Protein AF-A0A935S2H8-F1 (afdb_monomer)

Sequence (81 aa):
MKKSVLFLFAICITSTSCLKTRSCTCKDPSGKIVYNEVNKTRSKQEGVHFEDKCLKRESTYYTIGTGSVATTQTTVPCEIS

Radius of gyration: 23.2 Å; Cα contacts (8 Å, |Δi|>4): 114; chains: 1; bounding box: 25×45×78 Å

Secondary structure (DSSP, 8-state):
-----SSSSSSSSS-----EEEEEEEE-TTS-EEEEEEEEES-HHHHHHHHHHHHT-EEEEEEE-SSS--EEEEEEE-EE-

Foldseek 3Di:
DDDPPDDPVVPPPPPPLVFDKKKKFWADPVRHTPDIDIDTDSDPVVVVVVVVVQQPDWDWDFDFDDPDTDGDTDITGIDMD

Mean predicted aligned error: 12.46 Å

Nearest PDB structures (foldseek):
  4rww-assembly1_B  TM=4.087E-01  e=7.284E+00  Listeria monocytogenes EGD-e
  4u65-assembly1_B  TM=3.096E-01  e=6.082E+00  Legionella pneumophila subsp. pneumophila str. Philadelphia 1
  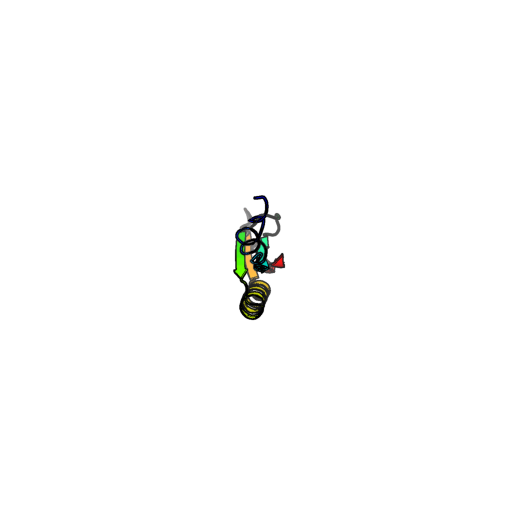7kdp-assembly1_A  TM=2.224E-01  e=3.139E+00  Human herpesvirus 5 strain Towne

Structure (mmCIF, N/CA/C/O backbone):
data_AF-A0A935S2H8-F1
#
_entry.id   AF-A0A935S2H8-F1
#
loop_
_atom_site.group_PDB
_atom_site.id
_atom_site.type_symbol
_atom_site.label_atom_id
_atom_site.label_alt_id
_atom_site.label_comp_id
_atom_site.label_asym_id
_atom_site.label_entity_id
_atom_site.label_seq_id
_atom_site.pdbx_PDB_ins_code
_atom_site.Cartn_x
_atom_site.Cartn_y
_atom_site.Cartn_z
_atom_site.occupancy
_atom_site.B_iso_or_equiv
_atom_site.auth_seq_id
_atom_site.auth_comp_id
_atom_site.auth_asym_id
_atom_site.auth_atom_id
_atom_site.pdbx_PDB_model_num
ATOM 1 N N . MET A 1 1 ? 17.861 37.884 -43.794 1.00 45.84 1 MET A N 1
ATOM 2 C CA . MET A 1 1 ? 17.555 36.493 -44.189 1.00 45.84 1 MET A CA 1
ATOM 3 C C . MET A 1 1 ? 16.928 35.789 -42.991 1.00 45.84 1 MET A C 1
ATOM 5 O O . MET A 1 1 ? 17.609 35.502 -42.020 1.00 45.84 1 MET A O 1
ATOM 9 N N . LYS A 1 2 ? 15.597 35.661 -43.008 1.00 51.94 2 LYS A N 1
ATOM 10 C CA . LYS A 1 2 ? 14.767 35.025 -41.974 1.00 51.94 2 LYS A CA 1
ATOM 11 C C . LYS A 1 2 ? 14.559 33.568 -42.392 1.00 51.94 2 LYS A C 1
ATOM 13 O O . LYS A 1 2 ? 13.849 33.366 -43.369 1.00 51.94 2 LYS A O 1
ATOM 18 N N . LYS A 1 3 ? 15.217 32.611 -41.728 1.00 49.03 3 LYS A N 1
ATOM 19 C CA . LYS A 1 3 ? 14.969 31.148 -41.761 1.00 49.03 3 LYS A CA 1
ATOM 20 C C . LYS A 1 3 ? 16.102 30.447 -40.995 1.00 49.03 3 LYS A C 1
ATOM 22 O O . LYS A 1 3 ? 16.996 29.864 -41.581 1.00 49.03 3 LYS A O 1
ATOM 27 N N . SER A 1 4 ? 16.107 30.566 -39.675 1.00 48.56 4 SER A N 1
ATOM 28 C CA . SER A 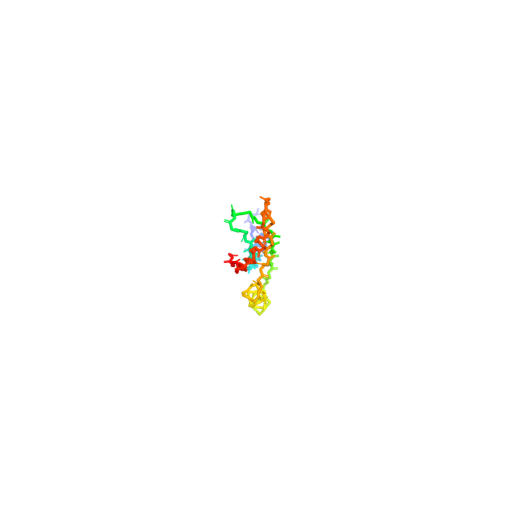1 4 ? 16.790 29.586 -38.811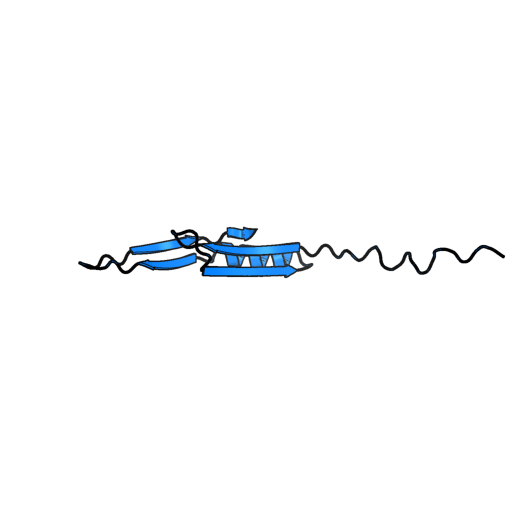 1.00 48.56 4 SER A CA 1
ATOM 29 C C . SER A 1 4 ? 16.029 29.524 -37.497 1.00 48.56 4 SER A C 1
ATOM 31 O O . SER A 1 4 ? 16.501 29.810 -36.405 1.00 48.56 4 SER A O 1
ATOM 33 N N . VAL A 1 5 ? 14.739 29.298 -37.687 1.00 51.75 5 VAL A N 1
ATOM 34 C CA . VAL A 1 5 ? 13.738 29.124 -36.660 1.00 51.75 5 VAL A CA 1
ATOM 35 C C . VAL A 1 5 ? 13.608 27.612 -36.498 1.00 51.75 5 VAL A C 1
ATOM 37 O O . VAL A 1 5 ? 13.538 26.880 -37.484 1.00 51.75 5 VAL A O 1
ATOM 40 N N . LEU A 1 6 ? 13.533 27.178 -35.244 1.00 49.25 6 LEU A N 1
ATOM 41 C CA . LEU A 1 6 ? 12.765 26.009 -34.809 1.00 49.25 6 LEU A CA 1
ATOM 42 C C . LEU A 1 6 ? 13.372 24.597 -34.763 1.00 49.25 6 LEU A C 1
ATOM 44 O O . LEU A 1 6 ? 12.664 23.728 -34.270 1.00 49.25 6 LEU A O 1
ATOM 48 N N . PHE A 1 7 ? 14.617 24.310 -35.155 1.00 45.25 7 PHE A N 1
ATOM 49 C CA . PHE A 1 7 ? 15.090 22.905 -35.067 1.00 45.25 7 PHE A CA 1
ATOM 50 C C . PHE A 1 7 ? 15.744 22.498 -33.739 1.00 45.25 7 PHE A C 1
ATOM 52 O O . PHE A 1 7 ? 15.731 21.322 -33.393 1.00 45.25 7 PHE A O 1
ATOM 59 N N . LEU A 1 8 ? 16.258 23.446 -32.949 1.00 47.09 8 LEU A N 1
ATOM 60 C CA . LEU A 1 8 ? 16.930 23.127 -31.678 1.00 47.09 8 LEU A CA 1
ATOM 61 C C . LEU A 1 8 ? 15.997 23.133 -30.457 1.00 47.09 8 LEU A C 1
ATOM 63 O O . LEU A 1 8 ? 16.350 22.583 -29.421 1.00 47.09 8 LEU A O 1
ATOM 67 N N . PHE A 1 9 ? 14.788 23.688 -30.578 1.00 46.16 9 PHE A N 1
ATOM 68 C CA . PHE A 1 9 ? 13.797 23.694 -29.492 1.00 46.16 9 PHE A CA 1
ATOM 69 C C . PHE A 1 9 ? 12.799 22.527 -29.552 1.00 46.16 9 PHE A C 1
ATOM 71 O O . PHE A 1 9 ? 12.021 22.343 -28.621 1.00 46.16 9 PHE A O 1
ATOM 78 N N . ALA A 1 10 ? 12.839 21.705 -30.606 1.00 45.94 10 ALA A N 1
ATOM 79 C CA . ALA A 1 10 ? 11.944 20.558 -30.767 1.00 45.94 10 ALA A CA 1
ATOM 80 C C . ALA A 1 10 ? 12.455 19.262 -30.101 1.00 45.94 10 ALA A C 1
ATOM 82 O O . ALA A 1 10 ? 11.736 18.268 -30.080 1.00 45.94 10 ALA A O 1
ATOM 83 N N . ILE A 1 11 ? 13.678 19.246 -29.555 1.00 49.12 11 ILE A N 1
ATOM 84 C CA . ILE A 1 11 ? 14.319 18.004 -29.077 1.00 49.12 11 ILE A CA 1
ATOM 85 C C . ILE A 1 11 ? 14.061 17.727 -27.583 1.00 49.12 11 ILE A C 1
ATOM 87 O O . ILE A 1 11 ? 14.230 16.598 -27.134 1.00 49.12 11 ILE A O 1
ATOM 91 N N . CYS A 1 12 ? 13.569 18.694 -26.804 1.00 43.56 12 CYS A N 1
ATOM 92 C CA . CYS A 1 12 ? 13.445 18.517 -25.348 1.00 43.56 12 CYS A CA 1
ATOM 93 C C . CYS A 1 12 ? 12.009 18.419 -24.809 1.00 43.56 12 CYS A C 1
ATOM 95 O O . CYS A 1 12 ? 11.832 18.461 -23.596 1.00 43.56 12 CYS A O 1
ATOM 97 N N . ILE A 1 13 ? 10.986 18.276 -25.663 1.00 52.97 13 ILE A N 1
ATOM 98 C CA . ILE A 1 13 ? 9.575 18.222 -25.212 1.00 52.97 13 ILE A CA 1
ATOM 99 C C . ILE A 1 13 ? 8.952 16.812 -25.320 1.00 52.97 13 ILE A C 1
ATOM 101 O O . ILE A 1 13 ? 7.762 16.643 -25.080 1.00 52.97 13 ILE A O 1
ATOM 105 N N . THR A 1 14 ? 9.721 15.766 -25.641 1.00 48.88 14 THR A N 1
ATOM 106 C CA . THR A 1 14 ? 9.188 14.385 -25.751 1.00 48.88 14 THR A CA 1
ATOM 107 C C . THR A 1 14 ? 9.636 13.434 -24.645 1.00 48.88 14 THR A C 1
ATOM 109 O O . THR A 1 14 ? 9.225 12.277 -24.623 1.00 48.88 14 THR A O 1
ATOM 112 N N . SER A 1 15 ? 10.416 13.899 -23.673 1.00 47.47 15 SER A N 1
ATOM 113 C CA . SER A 1 15 ? 10.843 13.087 -22.532 1.00 47.47 15 SER A CA 1
ATOM 114 C C . SER A 1 15 ? 10.071 13.415 -21.254 1.00 47.47 15 SER A C 1
ATOM 116 O O . SER A 1 15 ? 10.611 13.289 -20.153 1.00 47.47 15 SER A O 1
ATOM 118 N N . THR A 1 16 ? 8.762 13.686 -21.352 1.00 54.41 16 THR A N 1
ATOM 119 C CA . THR A 1 16 ? 7.820 13.293 -20.287 1.00 54.41 16 THR A CA 1
ATOM 120 C C . THR A 1 16 ? 7.778 11.770 -20.244 1.00 54.41 16 THR A C 1
ATOM 122 O O . THR A 1 16 ? 6.825 11.098 -20.625 1.00 54.41 16 THR A O 1
ATOM 125 N N . SER A 1 17 ? 8.892 11.210 -19.786 1.00 56.59 17 SER A N 1
ATOM 126 C CA . SER A 1 17 ? 8.999 9.835 -19.359 1.00 56.59 17 SER A CA 1
ATOM 127 C C . SER A 1 17 ? 7.851 9.652 -18.383 1.00 56.59 17 SER A C 1
ATOM 129 O O . SER A 1 17 ? 7.856 10.303 -17.339 1.00 56.59 17 SER A O 1
ATOM 131 N N . CYS A 1 18 ? 6.832 8.882 -18.762 1.00 60.62 18 CYS A N 1
ATOM 132 C CA . CYS A 1 18 ? 5.651 8.653 -17.942 1.00 60.62 18 CYS A CA 1
ATOM 133 C C . CYS A 1 18 ? 6.087 7.873 -16.694 1.00 60.62 18 CYS A C 1
ATOM 135 O O . CYS A 1 18 ? 5.995 6.650 -16.649 1.00 60.62 18 CYS A O 1
ATOM 137 N N . LEU A 1 19 ? 6.662 8.574 -15.713 1.00 68.56 19 LEU A N 1
ATOM 138 C CA . LEU A 1 19 ? 7.018 8.022 -14.419 1.00 68.56 19 LEU A CA 1
ATOM 139 C C . LEU A 1 19 ? 5.708 7.645 -13.749 1.00 68.56 19 LEU A C 1
ATOM 141 O O . LEU A 1 19 ? 4.902 8.514 -13.406 1.00 68.56 19 LEU A O 1
ATOM 145 N N . LYS A 1 20 ? 5.497 6.346 -13.563 1.00 79.19 20 LYS A N 1
ATOM 146 C CA . LYS A 1 20 ? 4.363 5.874 -12.792 1.00 79.19 20 LYS A CA 1
ATOM 147 C C . LYS A 1 20 ? 4.756 5.979 -11.326 1.00 79.19 20 LYS A C 1
ATOM 149 O O . LYS A 1 20 ? 5.715 5.349 -10.883 1.00 79.19 20 LYS A O 1
ATOM 154 N N . THR A 1 21 ? 4.054 6.849 -10.611 1.00 86.19 21 THR A N 1
ATOM 155 C CA . THR A 1 21 ? 4.207 6.991 -9.164 1.00 86.19 21 THR A CA 1
ATOM 156 C C . THR A 1 21 ? 3.153 6.121 -8.507 1.00 86.19 21 THR A C 1
ATOM 158 O O . THR A 1 21 ? 1.983 6.199 -8.875 1.00 86.19 21 THR A O 1
ATOM 161 N N . ARG A 1 22 ? 3.587 5.277 -7.578 1.00 89.00 22 ARG A N 1
ATOM 162 C CA . ARG A 1 22 ? 2.735 4.485 -6.696 1.00 89.00 22 ARG A CA 1
ATOM 163 C C . ARG A 1 22 ? 3.149 4.753 -5.263 1.00 89.00 22 ARG A C 1
ATOM 165 O O . ARG A 1 22 ? 4.328 4.962 -4.985 1.00 89.00 22 ARG A O 1
ATOM 172 N N . SER A 1 23 ? 2.190 4.729 -4.365 1.00 91.62 23 SER A N 1
ATOM 173 C CA . SER A 1 23 ? 2.383 4.898 -2.932 1.00 91.62 23 SER A CA 1
ATOM 174 C C . SER A 1 23 ? 1.742 3.736 -2.194 1.00 91.62 23 SER A C 1
ATOM 176 O O . SER A 1 23 ? 0.719 3.227 -2.632 1.00 91.62 23 SER A O 1
ATOM 178 N N . CYS A 1 24 ? 2.363 3.300 -1.106 1.00 93.06 24 CYS A N 1
ATOM 179 C CA . CYS A 1 24 ? 1.866 2.274 -0.206 1.00 93.06 24 CYS A CA 1
ATOM 180 C C . CYS A 1 24 ? 1.715 2.909 1.170 1.00 93.06 24 CYS A C 1
ATOM 182 O O . CYS A 1 24 ? 2.712 3.341 1.749 1.00 93.06 24 CYS A O 1
ATOM 184 N N . THR A 1 25 ? 0.493 3.001 1.686 1.00 93.12 25 THR A 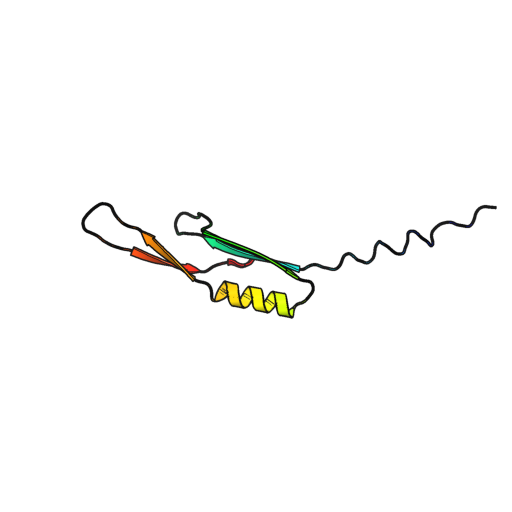N 1
ATOM 185 C CA . THR A 1 25 ? 0.202 3.649 2.968 1.00 93.12 25 THR A CA 1
ATOM 186 C C . THR A 1 25 ? -0.526 2.688 3.892 1.00 93.12 25 THR A C 1
ATOM 188 O O . THR A 1 25 ? -1.572 2.163 3.535 1.00 93.12 25 THR A O 1
ATOM 191 N N . CYS A 1 26 ? -0.012 2.496 5.104 1.00 90.00 26 CYS A N 1
ATOM 192 C CA . CYS A 1 26 ? -0.717 1.766 6.156 1.00 90.00 26 CYS A CA 1
ATOM 193 C C . CYS A 1 26 ? -1.122 2.766 7.241 1.00 90.00 26 CYS A C 1
ATOM 195 O O . CYS A 1 26 ? -0.286 3.540 7.732 1.00 90.00 26 CYS A O 1
ATOM 197 N N . LYS A 1 27 ? -2.406 2.757 7.595 1.00 88.75 27 LYS A N 1
ATOM 198 C CA . LYS A 1 27 ? -2.974 3.604 8.644 1.00 88.75 27 LYS A CA 1
ATOM 199 C C . LYS A 1 27 ? -3.430 2.740 9.799 1.00 88.75 27 LYS A C 1
ATOM 201 O O . LYS A 1 27 ? -3.979 1.668 9.581 1.00 88.75 27 LYS A O 1
ATOM 206 N N . ASP A 1 28 ? -3.219 3.237 11.005 1.00 84.44 28 ASP A N 1
ATOM 207 C CA . ASP A 1 28 ? -3.737 2.599 12.203 1.00 84.44 28 ASP A CA 1
ATOM 208 C C . ASP A 1 28 ? -5.263 2.762 12.310 1.00 84.44 28 ASP A C 1
ATOM 210 O O . ASP A 1 28 ? -5.860 3.526 11.543 1.00 84.44 28 ASP A O 1
ATOM 214 N N . PRO A 1 29 ? -5.919 2.090 13.272 1.00 81.38 29 PRO A N 1
ATOM 215 C CA . PRO A 1 29 ? -7.357 2.248 13.485 1.00 81.38 29 PRO A CA 1
ATOM 216 C C . PRO A 1 29 ? -7.800 3.684 13.816 1.00 81.38 29 PRO A C 1
ATOM 218 O O . PRO A 1 29 ? -8.973 4.008 13.660 1.00 81.38 29 PRO A O 1
ATOM 221 N N . SER A 1 30 ? -6.885 4.555 14.259 1.00 84.88 30 SER A N 1
ATOM 222 C CA . SER A 1 30 ? -7.145 5.984 14.486 1.00 84.88 30 SER A CA 1
ATOM 223 C C . SER A 1 30 ? -6.972 6.843 13.222 1.00 84.88 30 SER A C 1
ATOM 225 O O . SER A 1 30 ? -7.201 8.051 13.251 1.00 84.88 30 SER A O 1
ATOM 227 N N . GLY A 1 31 ? -6.581 6.233 12.098 1.00 84.38 31 GLY A N 1
ATOM 228 C CA . GLY A 1 31 ? -6.311 6.898 10.825 1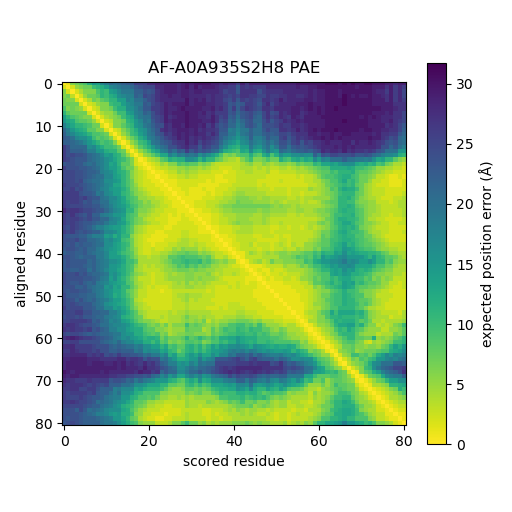.00 84.38 31 GLY A CA 1
ATOM 229 C C . GLY A 1 31 ? -4.895 7.472 10.699 1.00 84.38 31 GLY A C 1
ATOM 230 O O . GLY A 1 31 ? -4.577 8.083 9.674 1.00 84.38 31 GLY A O 1
ATOM 231 N N . LYS A 1 32 ? -4.021 7.278 11.691 1.00 85.75 32 LYS A N 1
ATOM 232 C CA . LYS A 1 32 ? -2.640 7.769 11.659 1.00 85.75 32 LYS A CA 1
ATOM 233 C C . LYS A 1 32 ? -1.792 6.896 10.742 1.00 85.75 32 LYS A C 1
ATOM 235 O O . LYS A 1 32 ? -1.750 5.677 10.877 1.00 85.75 32 LYS A O 1
ATOM 240 N N . ILE A 1 33 ? -1.054 7.536 9.840 1.00 88.19 33 ILE A N 1
ATOM 241 C CA . ILE A 1 33 ? -0.083 6.862 8.975 1.00 88.19 33 ILE A CA 1
ATOM 242 C C . ILE A 1 33 ? 1.058 6.315 9.837 1.00 88.19 33 ILE A C 1
ATOM 244 O O . ILE A 1 33 ? 1.755 7.081 10.505 1.00 88.19 33 ILE A O 1
ATOM 248 N N . VAL A 1 34 ? 1.279 5.004 9.789 1.00 87.06 34 VAL A N 1
ATOM 249 C CA . VAL A 1 34 ? 2.460 4.372 10.410 1.00 87.06 34 VAL A CA 1
ATOM 250 C C . VAL A 1 34 ? 3.494 3.928 9.400 1.00 87.06 34 VAL A C 1
ATOM 252 O O . VAL A 1 34 ? 4.644 3.678 9.749 1.00 87.06 34 VAL A O 1
ATOM 255 N N . TYR A 1 35 ? 3.072 3.798 8.150 1.00 87.19 35 TYR A N 1
ATOM 256 C CA . TYR A 1 35 ? 3.926 3.386 7.066 1.00 87.19 35 TYR A CA 1
ATOM 257 C C . TYR A 1 35 ? 3.512 4.120 5.809 1.00 87.19 35 TYR A C 1
ATOM 259 O O . TYR A 1 35 ? 2.329 4.164 5.473 1.00 87.19 35 TYR A O 1
ATOM 267 N N . ASN A 1 36 ? 4.500 4.683 5.129 1.00 90.81 36 ASN A N 1
ATOM 268 C CA . ASN A 1 36 ? 4.330 5.305 3.835 1.00 90.81 36 ASN A CA 1
ATOM 269 C C . ASN A 1 36 ? 5.587 5.057 3.006 1.00 90.81 36 ASN A C 1
ATOM 271 O O . ASN A 1 36 ? 6.685 5.432 3.416 1.00 90.81 36 ASN A O 1
ATOM 275 N N . GLU A 1 37 ? 5.420 4.443 1.844 1.00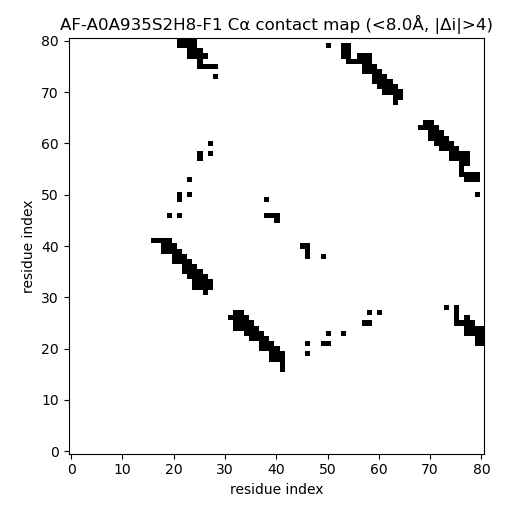 91.00 37 GLU A N 1
ATOM 276 C CA . GLU A 1 37 ? 6.485 4.225 0.872 1.00 91.00 37 GLU A CA 1
ATOM 277 C C . GLU A 1 37 ? 6.013 4.712 -0.493 1.00 91.00 37 GLU A C 1
ATOM 279 O O . GLU A 1 37 ? 4.866 4.490 -0.872 1.00 91.00 37 GLU A O 1
ATOM 284 N N . VAL A 1 38 ? 6.890 5.375 -1.244 1.00 90.69 38 VAL A N 1
ATOM 285 C CA . VAL A 1 38 ? 6.576 5.880 -2.583 1.00 90.69 38 VAL A CA 1
ATOM 286 C C . VAL A 1 38 ? 7.577 5.299 -3.565 1.00 90.69 38 VAL A C 1
ATOM 288 O O . VAL A 1 38 ? 8.778 5.525 -3.435 1.00 90.69 38 VAL A O 1
ATOM 291 N N . ASN A 1 39 ? 7.077 4.601 -4.580 1.00 88.25 39 ASN A N 1
ATOM 292 C CA . ASN A 1 39 ? 7.878 4.100 -5.683 1.00 88.25 39 ASN A CA 1
ATOM 293 C C . ASN A 1 39 ? 7.597 4.905 -6.955 1.00 88.25 39 ASN A C 1
ATOM 295 O O . ASN A 1 39 ? 6.451 5.086 -7.375 1.00 88.25 39 ASN A O 1
ATOM 299 N N . LYS A 1 40 ? 8.672 5.382 -7.579 1.00 88.12 40 LYS A N 1
ATOM 300 C CA . LYS A 1 40 ? 8.650 6.094 -8.853 1.00 88.12 40 LYS A CA 1
ATOM 301 C C . LYS A 1 40 ? 9.463 5.294 -9.851 1.00 88.12 40 LYS A C 1
ATOM 303 O O . LYS A 1 40 ? 10.688 5.342 -9.832 1.00 88.12 40 LYS A O 1
ATOM 308 N N . THR A 1 41 ? 8.779 4.594 -10.747 1.00 81.19 41 THR A N 1
ATOM 309 C CA . THR A 1 41 ? 9.438 3.753 -11.747 1.00 81.19 41 THR A CA 1
ATOM 310 C C . THR A 1 41 ? 8.895 4.011 -13.149 1.00 81.19 41 THR A C 1
ATOM 312 O O . THR A 1 41 ? 7.768 4.471 -13.351 1.00 81.19 41 THR A O 1
ATOM 315 N N . ARG A 1 42 ? 9.742 3.735 -14.142 1.00 79.69 42 ARG A N 1
ATOM 316 C CA . ARG A 1 42 ? 9.375 3.670 -15.563 1.00 79.69 42 ARG A CA 1
ATOM 317 C C . ARG A 1 42 ? 9.025 2.242 -15.993 1.00 79.69 42 ARG A C 1
ATOM 319 O O . ARG A 1 42 ? 8.469 2.052 -17.070 1.00 79.69 42 ARG A O 1
ATOM 326 N N . SER A 1 43 ? 9.346 1.246 -15.165 1.00 81.75 43 SER A N 1
ATOM 327 C CA . SER A 1 43 ? 9.097 -0.166 -15.423 1.00 81.75 43 SER A CA 1
ATOM 328 C C . SER A 1 43 ? 7.766 -0.597 -14.817 1.00 81.75 43 SER A C 1
ATOM 330 O O . SER A 1 43 ? 7.552 -0.530 -13.607 1.00 81.75 43 SER A O 1
ATOM 332 N N . LYS A 1 44 ? 6.870 -1.118 -15.663 1.00 79.94 44 LYS A N 1
ATOM 333 C CA . LYS A 1 44 ? 5.614 -1.729 -15.206 1.00 79.94 44 LYS A CA 1
ATOM 334 C C . LYS A 1 44 ? 5.880 -2.873 -14.221 1.00 79.94 44 LYS A C 1
ATOM 336 O O . LYS A 1 44 ? 5.124 -3.030 -13.271 1.00 79.94 44 LYS A O 1
ATOM 341 N N . GLN A 1 45 ? 6.948 -3.641 -14.433 1.00 82.94 45 GLN A N 1
ATOM 342 C CA . GLN A 1 45 ? 7.281 -4.795 -13.600 1.00 82.94 45 GLN A CA 1
ATOM 343 C C . GLN A 1 45 ? 7.728 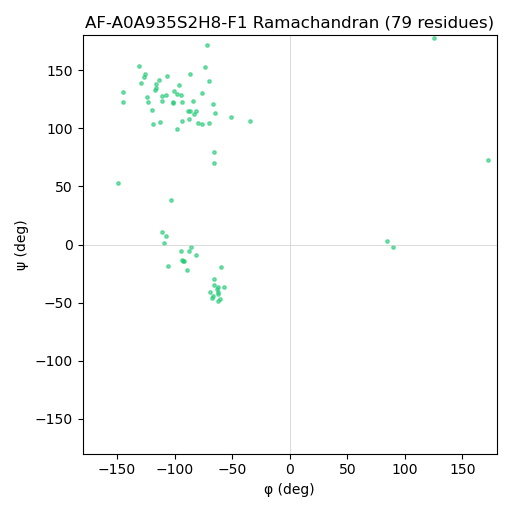-4.380 -12.194 1.00 82.94 45 GLN A C 1
ATOM 345 O O . GLN A 1 45 ? 7.290 -4.979 -11.218 1.00 82.94 45 GLN A O 1
ATOM 350 N N . GLU A 1 46 ? 8.526 -3.315 -12.076 1.00 78.62 46 GLU A N 1
ATOM 351 C CA . GLU A 1 46 ? 8.891 -2.763 -10.765 1.00 78.62 46 GLU A CA 1
ATOM 352 C C . GLU A 1 46 ? 7.679 -2.172 -10.036 1.00 78.62 46 GLU A C 1
ATOM 354 O O . GLU A 1 46 ? 7.576 -2.290 -8.816 1.00 78.62 46 GLU A O 1
ATOM 359 N N . GLY A 1 47 ? 6.738 -1.579 -10.780 1.00 82.00 47 GLY A N 1
ATOM 360 C CA . GLY A 1 47 ? 5.472 -1.093 -10.233 1.00 82.00 47 GLY A CA 1
ATOM 361 C C . GLY A 1 47 ? 4.629 -2.227 -9.649 1.00 82.00 47 GLY A C 1
ATOM 362 O O . GLY A 1 47 ? 4.215 -2.136 -8.500 1.00 82.00 47 GLY A O 1
ATOM 363 N N . VAL A 1 48 ? 4.457 -3.323 -10.396 1.00 85.44 48 VAL A N 1
ATOM 364 C CA . VAL A 1 48 ? 3.714 -4.511 -9.934 1.00 85.44 48 VAL A CA 1
ATOM 365 C C . VAL A 1 48 ? 4.384 -5.149 -8.717 1.00 85.44 48 VAL A C 1
ATOM 367 O O . VAL A 1 48 ? 3.700 -5.536 -7.777 1.00 85.44 48 VAL A O 1
ATOM 370 N N . HIS A 1 49 ? 5.719 -5.227 -8.698 1.00 86.88 49 HIS A N 1
ATOM 371 C CA . HIS A 1 49 ? 6.453 -5.771 -7.549 1.00 86.88 49 HIS A CA 1
ATOM 372 C C . HIS A 1 49 ? 6.248 -4.940 -6.281 1.00 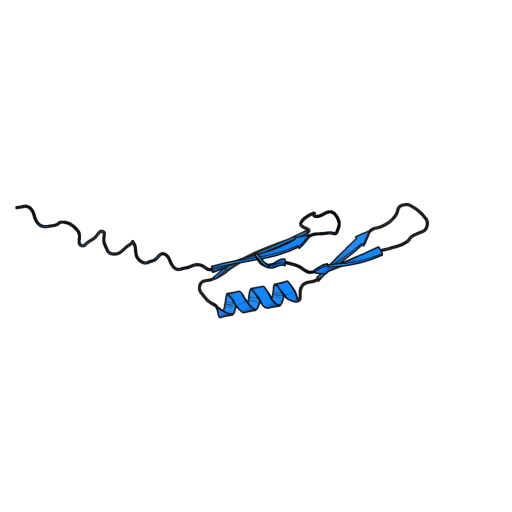86.88 49 HIS A C 1
ATOM 374 O O . HIS A 1 49 ? 6.124 -5.478 -5.183 1.00 86.88 49 HIS A O 1
ATOM 380 N N . PHE A 1 50 ? 6.197 -3.619 -6.431 1.00 88.94 50 PHE A N 1
ATOM 381 C CA . PHE A 1 50 ? 5.883 -2.712 -5.335 1.00 88.94 50 PHE A CA 1
ATOM 382 C C . PHE A 1 50 ? 4.437 -2.870 -4.847 1.00 88.94 50 PHE A C 1
ATOM 384 O O . PHE A 1 50 ? 4.206 -2.950 -3.642 1.00 88.94 50 PHE A O 1
ATOM 391 N N . GLU A 1 51 ? 3.477 -2.967 -5.769 1.00 87.00 51 GLU A N 1
ATOM 392 C CA . GLU A 1 51 ? 2.062 -3.190 -5.453 1.00 87.00 51 GLU A CA 1
ATOM 393 C C . GLU A 1 51 ? 1.864 -4.525 -4.702 1.00 87.00 51 GLU A C 1
ATOM 395 O O . GLU A 1 51 ? 1.248 -4.552 -3.638 1.00 87.00 51 GLU A O 1
ATOM 400 N N . ASP A 1 52 ? 2.465 -5.620 -5.175 1.00 90.44 52 ASP A N 1
ATOM 401 C CA . ASP A 1 52 ? 2.379 -6.939 -4.527 1.00 90.44 52 ASP A CA 1
ATOM 402 C C . ASP A 1 52 ? 2.983 -6.939 -3.112 1.00 90.44 52 ASP A C 1
ATOM 404 O O . ASP A 1 52 ? 2.386 -7.461 -2.167 1.00 90.44 52 ASP A O 1
ATOM 408 N N . LYS A 1 53 ? 4.137 -6.284 -2.929 1.00 88.75 53 LYS A N 1
ATOM 409 C CA . LYS A 1 53 ? 4.737 -6.101 -1.600 1.00 88.75 53 LYS A CA 1
ATOM 410 C C . LYS A 1 53 ? 3.857 -5.282 -0.663 1.00 88.75 53 LYS A C 1
ATOM 412 O O . LYS A 1 53 ? 3.844 -5.566 0.532 1.00 88.75 53 LYS A O 1
ATOM 417 N N . CYS A 1 54 ? 3.164 -4.269 -1.179 1.00 90.25 54 CYS A N 1
ATOM 418 C CA . CYS A 1 54 ? 2.263 -3.449 -0.380 1.00 90.25 54 CYS A CA 1
ATOM 419 C C . CYS A 1 54 ? 1.042 -4.247 0.087 1.00 90.25 54 CYS A C 1
ATOM 421 O O . CYS A 1 54 ? 0.719 -4.221 1.268 1.00 90.25 54 CYS A O 1
ATOM 423 N N . LEU A 1 55 ? 0.410 -5.011 -0.809 1.00 85.38 55 LEU A N 1
ATOM 424 C CA . LEU A 1 55 ? -0.783 -5.808 -0.490 1.00 85.38 55 LEU A CA 1
ATOM 425 C C . LEU A 1 55 ? -0.499 -6.944 0.497 1.00 85.38 55 LEU A C 1
ATOM 427 O O . LEU A 1 55 ? -1.370 -7.320 1.271 1.00 85.38 55 LEU A O 1
ATOM 431 N N . LYS A 1 56 ? 0.723 -7.483 0.479 1.00 86.88 56 LYS A N 1
ATOM 432 C CA . LYS A 1 56 ? 1.186 -8.484 1.452 1.00 86.88 56 LYS A CA 1
ATOM 433 C C . LYS A 1 56 ? 1.642 -7.869 2.772 1.00 86.88 56 LYS A C 1
ATOM 435 O O . LYS A 1 56 ? 1.955 -8.607 3.704 1.00 86.88 56 LYS A O 1
ATOM 440 N N . ARG A 1 57 ? 1.759 -6.541 2.847 1.00 83.88 57 ARG A N 1
ATOM 441 C CA . ARG A 1 57 ? 2.173 -5.861 4.066 1.00 83.88 57 ARG A CA 1
ATOM 442 C C . ARG A 1 57 ? 0.958 -5.677 4.957 1.00 83.88 57 ARG A C 1
ATOM 444 O O . ARG A 1 57 ? -0.022 -5.030 4.602 1.00 83.88 57 ARG A O 1
ATOM 451 N N . GLU A 1 58 ? 1.097 -6.198 6.158 1.00 76.12 58 GLU A N 1
ATOM 452 C CA . GLU A 1 58 ? 0.167 -5.987 7.246 1.00 76.12 58 GLU A CA 1
ATOM 453 C C . GLU A 1 58 ? 0.899 -5.245 8.360 1.00 76.12 58 GLU A C 1
ATOM 455 O O . GLU A 1 58 ? 2.043 -5.568 8.697 1.00 76.12 58 GLU A O 1
ATOM 460 N N . SER A 1 59 ? 0.265 -4.222 8.926 1.00 71.69 59 SER A N 1
ATOM 461 C CA . SER A 1 59 ? 0.800 -3.548 10.105 1.00 71.69 59 SER A CA 1
ATOM 462 C C . SER A 1 59 ? 0.049 -4.042 11.336 1.00 71.69 59 SER A C 1
ATOM 464 O O . SER A 1 59 ? -1.179 -3.998 11.386 1.00 71.69 59 SER A O 1
ATOM 466 N N . THR A 1 60 ? 0.796 -4.583 12.302 1.00 70.88 60 THR A N 1
ATOM 467 C CA . THR A 1 60 ? 0.251 -5.107 13.558 1.00 70.88 60 THR A CA 1
ATOM 468 C C . THR A 1 60 ? 0.385 -4.065 14.657 1.00 70.88 60 THR A C 1
ATOM 470 O O . THR A 1 60 ? 1.473 -3.540 14.899 1.00 70.88 60 THR A O 1
ATOM 473 N N . TYR A 1 61 ? -0.718 -3.817 15.353 1.00 68.25 61 TYR A N 1
ATOM 474 C CA . TYR A 1 61 ? -0.811 -2.850 16.437 1.00 68.25 61 TYR A CA 1
ATOM 475 C C . TYR A 1 61 ? -1.118 -3.545 17.744 1.00 68.25 61 TYR A C 1
ATOM 477 O O . TYR A 1 61 ? -1.989 -4.413 17.799 1.00 68.25 61 TYR A O 1
ATOM 485 N N . TYR A 1 62 ? -0.441 -3.091 18.794 1.00 64.81 62 TYR A N 1
ATOM 486 C CA . TYR A 1 62 ? -0.724 -3.472 20.166 1.00 64.81 62 TYR A CA 1
ATOM 487 C C . TYR A 1 62 ? -1.253 -2.243 20.892 1.00 64.81 62 TYR A C 1
ATOM 489 O O . TYR A 1 62 ? -0.501 -1.320 21.207 1.00 64.81 62 TYR A O 1
ATOM 497 N N . THR A 1 63 ? -2.558 -2.212 21.142 1.00 63.34 63 THR A N 1
ATOM 498 C CA . THR A 1 63 ? -3.144 -1.199 22.018 1.00 63.34 63 THR A CA 1
ATOM 499 C C . THR A 1 63 ? -3.092 -1.730 23.442 1.00 63.34 63 THR A C 1
ATOM 501 O O . THR A 1 63 ? -3.726 -2.738 23.757 1.00 63.34 63 THR A O 1
ATOM 504 N N . ILE A 1 64 ? -2.308 -1.071 24.295 1.00 65.12 64 ILE A N 1
ATOM 505 C CA . ILE A 1 64 ? -2.242 -1.387 25.722 1.00 65.12 64 ILE A CA 1
ATOM 506 C C . ILE A 1 64 ? -3.346 -0.585 26.409 1.00 65.12 64 ILE A C 1
ATOM 508 O O . ILE A 1 64 ? -3.260 0.638 26.507 1.00 65.12 64 ILE A O 1
ATOM 512 N N . GLY A 1 65 ? -4.401 -1.266 26.855 1.00 59.59 65 GLY A N 1
ATOM 513 C CA . GLY A 1 65 ? -5.413 -0.656 27.714 1.00 59.59 65 GLY A CA 1
ATOM 514 C C . GLY A 1 65 ? -4.853 -0.382 29.113 1.00 59.59 65 GLY A C 1
ATOM 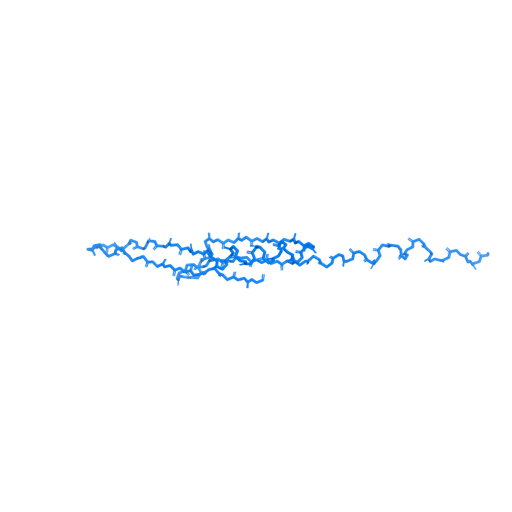515 O O . GLY A 1 65 ? -4.104 -1.187 29.663 1.00 59.59 65 GLY A O 1
ATOM 516 N N . THR A 1 66 ? -5.214 0.752 29.710 1.00 57.06 66 THR A N 1
ATOM 517 C CA . THR A 1 66 ? -4.925 1.036 31.122 1.00 57.06 66 THR A CA 1
ATOM 518 C C . THR A 1 66 ? -5.950 0.310 32.005 1.00 57.06 66 THR A C 1
ATOM 520 O O . THR A 1 66 ? -7.102 0.734 32.072 1.00 57.06 66 THR A O 1
ATOM 523 N N . GLY A 1 67 ? -5.549 -0.789 32.656 1.00 62.88 67 GLY A N 1
ATOM 524 C CA . GLY A 1 67 ? -6.414 -1.676 33.459 1.00 62.88 67 GLY A CA 1
ATOM 525 C C . GLY A 1 67 ? -6.318 -3.142 33.007 1.00 62.88 67 GLY A C 1
ATOM 526 O O . GLY A 1 67 ? -5.585 -3.416 32.064 1.00 62.88 67 GLY A O 1
ATOM 527 N N . SER A 1 68 ? -7.012 -4.075 33.684 1.00 51.16 68 SER A N 1
ATOM 528 C CA . SER A 1 68 ? -6.987 -5.539 33.451 1.00 51.16 68 SER A CA 1
ATOM 529 C C . SER A 1 68 ? -6.808 -5.901 31.969 1.00 51.16 68 SER A C 1
ATOM 531 O O . SER A 1 68 ? -7.693 -5.689 31.145 1.00 51.16 68 SER A O 1
ATOM 533 N N . VAL A 1 69 ? -5.600 -6.365 31.651 1.00 55.56 69 VAL A N 1
ATOM 534 C CA . VAL A 1 69 ? -4.917 -6.170 30.367 1.00 55.56 69 VAL A CA 1
ATOM 535 C C . VAL A 1 69 ? -5.576 -6.949 29.229 1.00 55.56 69 VAL A C 1
ATOM 537 O O . VAL A 1 69 ? -5.374 -8.152 29.090 1.00 55.56 69 VAL A O 1
ATOM 540 N N . ALA A 1 70 ? -6.311 -6.245 28.370 1.00 52.94 70 ALA A N 1
ATOM 541 C CA . ALA A 1 70 ? -6.666 -6.727 27.041 1.00 52.94 70 ALA A CA 1
ATOM 542 C C . ALA A 1 70 ? -5.688 -6.123 26.024 1.00 52.94 70 ALA A C 1
ATOM 544 O O . ALA A 1 70 ? -5.833 -4.972 25.608 1.00 52.94 70 ALA A O 1
ATOM 545 N N . THR A 1 71 ? -4.675 -6.891 25.626 1.00 59.34 71 THR A N 1
ATOM 546 C CA . THR A 1 71 ? -3.838 -6.544 24.474 1.00 59.34 71 THR A CA 1
ATOM 547 C C . THR A 1 71 ? -4.636 -6.859 23.216 1.00 59.34 71 THR A C 1
ATOM 549 O O . THR A 1 71 ? -4.785 -8.022 22.848 1.00 59.34 71 THR A O 1
ATOM 552 N N . THR A 1 72 ? -5.179 -5.833 22.563 1.00 62.25 72 THR A N 1
ATOM 553 C CA . THR A 1 72 ? -5.889 -6.032 21.294 1.00 62.25 72 THR A CA 1
ATOM 554 C C . THR A 1 72 ? -4.873 -5.996 20.163 1.00 62.25 72 THR A C 1
ATOM 556 O O . THR A 1 72 ? -4.245 -4.962 19.931 1.00 62.25 72 THR A O 1
ATOM 559 N N . GLN A 1 73 ? -4.704 -7.129 19.479 1.00 70.12 73 GLN A N 1
ATOM 560 C CA . GLN A 1 73 ? -3.933 -7.204 18.246 1.00 70.12 73 GLN A CA 1
ATOM 561 C C . GLN A 1 73 ? -4.841 -6.782 17.095 1.00 70.12 73 GLN A C 1
ATOM 563 O O . GLN A 1 73 ? -5.800 -7.480 16.771 1.00 70.12 73 GLN A O 1
ATOM 568 N N . THR A 1 74 ? -4.546 -5.636 16.490 1.00 69.38 74 THR A N 1
ATOM 569 C CA . THR A 1 74 ? -5.238 -5.220 15.266 1.00 69.38 74 THR A CA 1
ATOM 570 C C . THR A 1 74 ? -4.265 -5.288 14.109 1.00 69.38 74 THR A C 1
ATOM 572 O O . THR A 1 74 ? -3.203 -4.667 14.149 1.00 69.38 74 THR A O 1
ATOM 575 N N . THR A 1 75 ? -4.638 -6.050 13.090 1.00 78.12 75 THR A N 1
ATOM 576 C CA . THR A 1 75 ? -3.912 -6.131 11.830 1.00 78.12 75 THR A CA 1
ATOM 577 C C . THR A 1 75 ? -4.655 -5.284 10.814 1.00 78.12 75 THR A C 1
ATOM 579 O O . THR A 1 75 ? -5.842 -5.503 10.578 1.00 78.12 75 THR A O 1
ATOM 582 N N . VAL A 1 76 ? -3.977 -4.294 10.243 1.00 82.44 76 VAL A N 1
ATOM 583 C CA . VAL A 1 76 ? -4.549 -3.421 9.209 1.00 82.44 76 VAL A CA 1
ATOM 584 C C . VAL A 1 76 ? -3.773 -3.588 7.902 1.00 82.44 76 VAL A C 1
ATOM 586 O O . VAL A 1 76 ? -2.532 -3.584 7.921 1.00 82.44 76 VAL A O 1
ATOM 589 N N . PRO A 1 77 ? -4.483 -3.749 6.772 1.00 84.25 77 PRO A N 1
ATOM 590 C CA . PRO A 1 77 ? -3.858 -3.836 5.464 1.00 84.25 77 PRO A CA 1
ATOM 591 C C . PRO A 1 77 ? -3.350 -2.462 5.019 1.00 84.25 77 PRO A C 1
ATOM 593 O O . PRO A 1 77 ? -3.880 -1.416 5.403 1.00 84.25 77 PRO A O 1
ATOM 596 N N . CYS A 1 78 ? -2.317 -2.468 4.187 1.00 89.94 78 CYS A N 1
ATOM 597 C CA . CYS A 1 78 ? -1.824 -1.265 3.531 1.00 89.94 78 CYS A CA 1
ATOM 598 C C . CYS A 1 78 ? -2.579 -1.013 2.220 1.00 89.94 78 CYS A C 1
ATOM 600 O O . CYS A 1 78 ? -2.956 -1.943 1.510 1.00 89.94 78 CYS A O 1
ATOM 602 N N . GLU A 1 79 ? -2.770 0.257 1.880 1.00 89.62 79 GLU A N 1
ATOM 603 C CA . GLU A 1 79 ? -3.468 0.701 0.677 1.00 89.62 79 GLU A CA 1
ATOM 604 C C . GLU A 1 79 ? -2.480 1.244 -0.360 1.00 89.62 79 GLU A C 1
ATOM 606 O O . GLU A 1 79 ? -1.488 1.891 -0.010 1.00 89.62 79 GLU A O 1
ATOM 611 N N . ILE A 1 80 ? -2.774 1.012 -1.644 1.00 90.31 80 ILE A N 1
ATOM 612 C CA . ILE A 1 80 ? -2.000 1.552 -2.767 1.00 90.31 80 ILE A CA 1
ATOM 613 C C . ILE A 1 80 ? -2.719 2.770 -3.354 1.00 90.31 80 ILE A C 1
ATOM 615 O O . ILE A 1 80 ? -3.904 2.671 -3.674 1.00 90.31 80 ILE A O 1
ATOM 619 N N . SER A 1 81 ? -2.000 3.879 -3.576 1.00 83.94 81 SER A N 1
ATOM 620 C CA . SER A 1 81 ? -2.468 5.022 -4.388 1.00 83.94 81 SER A CA 1
ATOM 621 C C . SER A 1 81 ? -1.510 5.346 -5.532 1.00 83.94 81 SER A C 1
ATOM 623 O O . SER A 1 81 ? -0.282 5.376 -5.271 1.00 83.94 81 SER A O 1
#

Solvent-accessible surface area (backbone atoms only — not comparable to full-atom values): 5191 Å² total; per-residue (Å²): 139,91,84,89,77,73,76,83,75,66,76,75,77,78,73,76,66,74,62,49,69,41,33,34,41,26,44,47,99,86,65,50,76,80,41,77,49,77,50,76,38,80,44,70,66,62,49,50,54,52,51,54,54,31,66,72,36,67,50,78,42,78,50,78,54,94,61,94,78,55,73,47,78,46,76,35,67,33,46,78,87

pLDDT: mean 73.15, std 16.12, range [43.56, 93.12]